Protein AF-A0A7D5THY1-F1 (afdb_monomer_lite)

Sequence (47 aa):
MKIVYQCLDCGKAHDTEEAALKCHEAPIQAFQKGYTRFSKRKGLIGN

pLDDT: mean 78.2, std 16.66, range [43.97, 93.88]

Foldseek 3Di:
DAKWKAQPVPRDIDRDPVCSCVPPVGDIDIDDPPPPPPVPPPDDDDD

Radius of gyration: 14.53 Å; chains: 1; bounding box: 42×14×32 Å

Structure (mmCIF, N/CA/C/O backbone):
data_AF-A0A7D5THY1-F1
#
_entry.id   AF-A0A7D5THY1-F1
#
loop_
_atom_site.group_PDB
_atom_site.id
_atom_site.type_symbol
_atom_site.label_atom_id
_atom_site.label_alt_id
_atom_site.label_comp_id
_atom_site.label_asym_id
_atom_site.label_entity_id
_atom_site.label_seq_id
_atom_site.pdbx_PDB_ins_code
_atom_site.Cartn_x
_atom_site.Cartn_y
_atom_site.Cartn_z
_atom_site.occupancy
_atom_site.B_iso_or_equiv
_atom_site.auth_seq_id
_atom_site.auth_comp_id
_atom_site.auth_asym_id
_atom_site.auth_atom_id
_atom_site.pdbx_PDB_model_num
ATOM 1 N N . MET A 1 1 ? -11.953 5.737 9.264 1.00 61.19 1 MET A N 1
ATOM 2 C CA . MET A 1 1 ? -11.379 5.595 7.905 1.00 61.19 1 MET A CA 1
ATOM 3 C C . MET A 1 1 ? -10.089 4.804 8.032 1.00 61.19 1 MET A C 1
ATOM 5 O O . MET A 1 1 ? -9.343 5.094 8.955 1.00 61.19 1 MET A O 1
ATOM 9 N N . LYS A 1 2 ? -9.851 3.786 7.195 1.00 76.25 2 LYS A N 1
ATOM 10 C CA . LYS A 1 2 ? -8.617 2.978 7.243 1.00 76.25 2 LYS A CA 1
ATOM 11 C C . LYS A 1 2 ? -7.843 3.171 5.939 1.00 76.25 2 LYS A C 1
ATOM 13 O O . LYS A 1 2 ? -8.430 2.990 4.874 1.00 76.25 2 LYS A O 1
ATOM 18 N N . ILE A 1 3 ? -6.575 3.570 6.021 1.00 85.69 3 ILE A N 1
ATOM 19 C CA . ILE A 1 3 ? -5.677 3.631 4.858 1.00 85.69 3 ILE A CA 1
ATOM 20 C C . ILE A 1 3 ? -5.251 2.201 4.528 1.00 85.69 3 ILE A C 1
ATOM 22 O O . ILE A 1 3 ? -4.952 1.418 5.427 1.00 85.69 3 ILE A O 1
ATOM 26 N N . VAL A 1 4 ? -5.295 1.857 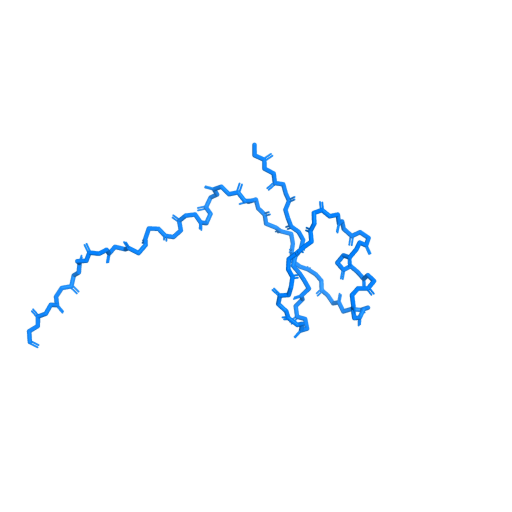3.248 1.00 89.69 4 VAL A N 1
ATOM 27 C CA . VAL A 1 4 ? -4.888 0.563 2.708 1.00 89.69 4 VAL A CA 1
ATOM 28 C C . VAL A 1 4 ? -3.880 0.815 1.602 1.00 89.69 4 VAL A C 1
ATOM 30 O O . VAL A 1 4 ? -4.032 1.758 0.827 1.00 89.69 4 VAL A O 1
ATOM 33 N N . TYR A 1 5 ? -2.865 -0.034 1.535 1.00 91.50 5 TYR A N 1
ATOM 34 C CA . TYR A 1 5 ? -1.757 0.065 0.599 1.00 91.50 5 TYR A CA 1
ATOM 35 C C . TYR A 1 5 ? -1.854 -1.085 -0.396 1.00 91.50 5 TYR A C 1
ATOM 37 O O . TYR A 1 5 ? -1.796 -2.249 -0.012 1.00 91.50 5 TYR A O 1
ATOM 45 N N . GLN A 1 6 ? -2.044 -0.783 -1.673 1.00 91.25 6 GLN A N 1
ATOM 46 C CA . GLN A 1 6 ? -2.103 -1.777 -2.736 1.00 91.25 6 GLN A CA 1
ATOM 47 C C . GLN A 1 6 ? -0.784 -1.834 -3.493 1.00 91.25 6 GLN A C 1
ATOM 49 O O . GLN A 1 6 ? -0.266 -0.810 -3.922 1.00 91.25 6 GLN A O 1
ATOM 54 N N . CYS A 1 7 ? -0.262 -3.042 -3.680 1.00 93.75 7 CYS A N 1
ATOM 55 C CA . CYS A 1 7 ? 0.853 -3.291 -4.582 1.00 93.75 7 CYS A CA 1
ATOM 56 C C . CYS A 1 7 ? 0.371 -3.130 -6.031 1.00 93.75 7 CYS A C 1
ATOM 58 O O . CYS A 1 7 ? -0.623 -3.752 -6.408 1.00 93.75 7 CYS A O 1
ATOM 60 N N . LEU A 1 8 ? 1.051 -2.310 -6.839 1.00 90.12 8 LEU A N 1
ATOM 61 C CA . LEU A 1 8 ? 0.664 -2.082 -8.239 1.00 90.12 8 LEU A CA 1
ATOM 62 C C . LEU A 1 8 ? 1.135 -3.184 -9.195 1.00 90.12 8 LEU A C 1
ATOM 64 O O . LEU A 1 8 ? 0.678 -3.219 -10.332 1.00 90.12 8 LEU A O 1
ATOM 68 N N . ASP A 1 9 ? 1.993 -4.092 -8.731 1.00 92.94 9 ASP A N 1
ATOM 69 C CA . ASP A 1 9 ? 2.423 -5.264 -9.496 1.00 92.94 9 ASP A CA 1
ATOM 70 C C . ASP A 1 9 ? 1.341 -6.361 -9.500 1.00 92.94 9 ASP A C 1
ATOM 72 O O . ASP A 1 9 ? 0.828 -6.749 -10.547 1.00 92.94 9 ASP A O 1
ATOM 76 N N . CYS A 1 10 ? 0.905 -6.796 -8.312 1.00 91.50 10 CYS A N 1
ATOM 77 C CA . CYS A 1 10 ? -0.052 -7.900 -8.163 1.00 91.50 10 CYS A CA 1
ATOM 78 C C . CYS A 1 10 ? -1.481 -7.463 -7.799 1.00 91.50 10 CYS A C 1
ATOM 80 O O . CYS A 1 10 ? -2.383 -8.295 -7.687 1.00 91.50 10 CYS A O 1
ATOM 82 N N . GLY A 1 11 ? -1.702 -6.173 -7.532 1.00 87.81 11 GLY A N 1
ATOM 83 C CA . GLY A 1 11 ? -2.998 -5.631 -7.113 1.00 87.81 11 GLY A CA 1
ATOM 84 C C . GLY A 1 11 ? -3.419 -6.000 -5.685 1.00 87.81 11 GLY A C 1
ATOM 85 O O . GLY A 1 11 ? -4.529 -5.651 -5.266 1.00 87.81 11 GLY A O 1
ATOM 86 N N . LYS A 1 12 ? -2.572 -6.691 -4.911 1.00 90.12 12 LYS A N 1
ATOM 87 C CA . LYS A 1 12 ? -2.893 -7.118 -3.543 1.00 90.12 12 LYS A CA 1
ATOM 88 C C . LYS A 1 12 ? -2.898 -5.930 -2.587 1.00 90.12 12 LYS A C 1
ATOM 90 O O . LYS A 1 12 ? -2.010 -5.083 -2.621 1.00 90.12 12 LYS A O 1
ATOM 95 N N . ALA A 1 13 ? -3.909 -5.885 -1.726 1.00 90.75 13 ALA A N 1
ATOM 96 C CA . ALA A 1 13 ? -4.089 -4.836 -0.735 1.00 90.75 13 ALA A CA 1
ATOM 97 C C . ALA A 1 13 ? -3.581 -5.287 0.643 1.00 90.75 13 ALA A C 1
ATOM 99 O O . ALA A 1 13 ? -3.902 -6.384 1.101 1.00 90.75 13 ALA A O 1
ATOM 100 N N . HIS A 1 14 ? -2.825 -4.416 1.303 1.00 90.75 14 HIS A N 1
ATOM 101 C CA . HIS A 1 14 ? -2.186 -4.622 2.595 1.00 90.75 14 HIS A CA 1
ATOM 102 C C . HIS A 1 14 ? -2.579 -3.506 3.566 1.00 90.75 14 HIS A C 1
ATOM 104 O O . HIS A 1 14 ? -2.826 -2.365 3.175 1.00 90.75 14 HIS A O 1
ATOM 110 N N . ASP A 1 15 ? -2.636 -3.834 4.853 1.00 90.12 15 ASP A N 1
ATOM 111 C CA . ASP A 1 15 ? -3.003 -2.872 5.896 1.00 90.12 15 ASP A CA 1
ATOM 112 C C 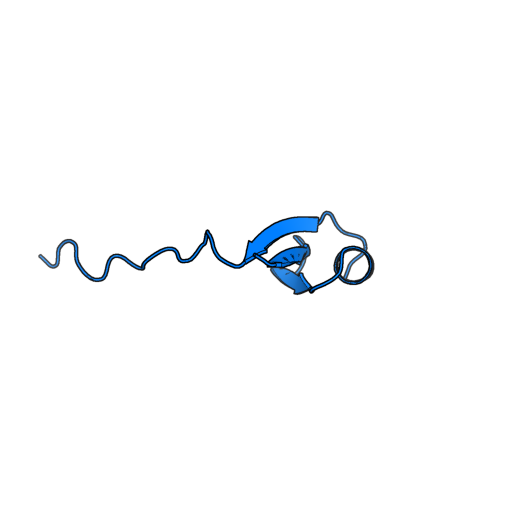. ASP A 1 15 ? -1.836 -1.968 6.329 1.00 90.12 15 ASP A C 1
ATOM 114 O O . ASP A 1 15 ? -2.069 -0.947 6.973 1.00 90.12 15 ASP A O 1
ATOM 118 N N . THR A 1 16 ? -0.599 -2.323 5.974 1.00 91.06 16 THR A N 1
ATOM 119 C CA . THR A 1 16 ? 0.614 -1.558 6.289 1.00 91.06 16 THR A CA 1
ATOM 120 C C . THR A 1 16 ? 1.423 -1.271 5.029 1.00 91.06 16 THR A C 1
ATOM 122 O O . THR A 1 16 ? 1.435 -2.065 4.085 1.00 91.06 16 THR A O 1
ATOM 125 N N . GLU A 1 17 ? 2.113 -0.132 5.030 1.00 90.25 17 GLU A N 1
ATOM 126 C CA . GLU A 1 17 ? 2.953 0.313 3.916 1.00 90.25 17 GLU A CA 1
ATOM 127 C C . GLU A 1 17 ? 4.115 -0.656 3.673 1.00 90.25 17 GLU A C 1
ATOM 129 O O . GLU A 1 17 ? 4.341 -1.103 2.551 1.00 90.25 17 GLU A O 1
ATOM 134 N N . GLU A 1 18 ? 4.784 -1.073 4.751 1.00 91.06 18 GLU A N 1
ATOM 135 C CA . GLU A 1 18 ? 5.910 -2.006 4.701 1.00 91.06 18 GLU A CA 1
ATOM 136 C C . GLU A 1 18 ? 5.531 -3.354 4.080 1.00 91.06 18 GLU A C 1
ATOM 138 O O . GLU A 1 18 ? 6.319 -3.938 3.338 1.00 91.06 18 GLU A O 1
ATOM 143 N N . ALA A 1 19 ? 4.325 -3.859 4.362 1.00 90.12 19 ALA A N 1
ATOM 144 C CA . ALA A 1 19 ? 3.858 -5.118 3.790 1.00 90.12 19 ALA A CA 1
ATOM 145 C C . ALA A 1 19 ? 3.535 -4.987 2.295 1.00 90.12 19 ALA A C 1
ATOM 147 O O . ALA A 1 19 ? 3.736 -5.947 1.553 1.00 90.12 19 ALA A O 1
ATOM 148 N N . ALA A 1 20 ? 3.060 -3.819 1.850 1.00 90.38 20 ALA A N 1
ATOM 149 C CA . ALA A 1 20 ? 2.827 -3.552 0.433 1.00 90.38 20 ALA A CA 1
ATOM 150 C C . ALA A 1 20 ? 4.146 -3.389 -0.339 1.00 90.38 20 ALA A C 1
ATOM 152 O O . ALA A 1 20 ? 4.286 -3.967 -1.415 1.00 90.38 20 ALA A O 1
ATOM 153 N N . LEU A 1 21 ? 5.122 -2.672 0.232 1.00 90.81 21 LEU A N 1
ATOM 154 C CA . LEU A 1 21 ? 6.468 -2.512 -0.334 1.00 90.81 21 LEU A CA 1
ATOM 155 C C . LEU A 1 21 ? 7.182 -3.860 -0.464 1.00 90.81 21 LEU A C 1
ATOM 157 O O . LEU A 1 21 ? 7.685 -4.192 -1.530 1.00 90.81 21 LEU A O 1
ATOM 161 N N . LYS A 1 22 ? 7.161 -4.686 0.589 1.00 92.88 22 LYS A N 1
ATOM 162 C CA . LYS A 1 22 ? 7.800 -6.014 0.587 1.00 92.88 22 LY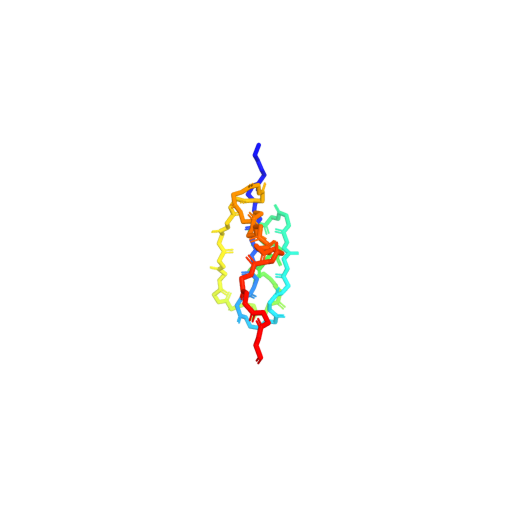S A CA 1
ATOM 163 C C . LYS A 1 22 ? 7.081 -7.055 -0.274 1.00 92.88 22 LYS A C 1
ATOM 165 O O . LYS A 1 22 ? 7.577 -8.169 -0.389 1.00 92.88 22 LYS A O 1
ATOM 170 N N . CYS A 1 23 ? 5.916 -6.742 -0.847 1.00 90.56 23 CYS A N 1
ATOM 171 C CA . CYS A 1 23 ? 5.168 -7.716 -1.639 1.00 90.56 23 CYS A CA 1
ATOM 172 C C . CYS A 1 23 ? 5.904 -8.084 -2.936 1.00 90.56 23 CYS A C 1
ATOM 174 O O . CYS A 1 23 ? 6.028 -9.267 -3.230 1.00 90.56 23 CYS A O 1
ATOM 176 N N . HIS A 1 24 ? 6.372 -7.084 -3.688 1.00 91.50 24 HIS A N 1
ATOM 177 C CA . HIS A 1 24 ? 7.128 -7.260 -4.940 1.00 91.50 24 HIS A CA 1
ATOM 178 C C . HIS A 1 24 ? 8.230 -6.202 -5.115 1.00 91.50 24 HIS A C 1
ATOM 180 O O . HIS A 1 24 ? 8.747 -6.043 -6.214 1.00 91.50 24 HIS A O 1
ATOM 186 N N . GLU A 1 25 ? 8.538 -5.419 -4.070 1.00 89.94 25 GLU A N 1
ATOM 187 C CA . GLU A 1 25 ? 9.465 -4.272 -4.148 1.00 89.94 25 GLU A CA 1
ATOM 188 C C . GLU A 1 25 ? 9.077 -3.270 -5.253 1.00 89.94 25 GLU A C 1
ATOM 190 O O . GLU A 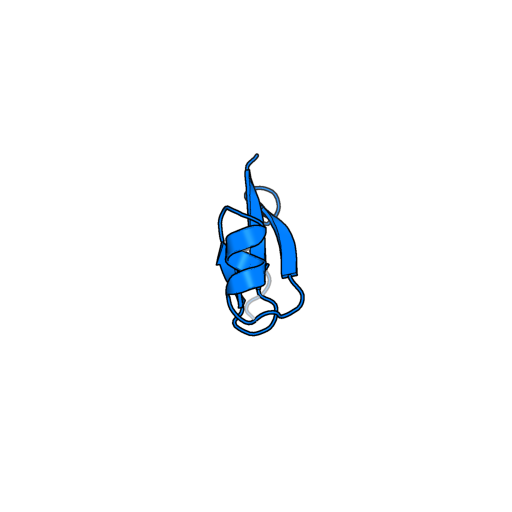1 25 ? 9.899 -2.545 -5.807 1.00 89.94 25 GLU A O 1
ATOM 195 N N . ALA A 1 26 ? 7.781 -3.235 -5.566 1.00 86.12 26 ALA A N 1
ATOM 196 C CA . ALA A 1 26 ? 7.187 -2.447 -6.629 1.00 86.12 26 ALA A CA 1
ATOM 197 C C . ALA A 1 26 ? 6.480 -1.202 -6.064 1.00 86.12 26 ALA A C 1
ATOM 199 O O . ALA A 1 26 ? 6.165 -1.151 -4.869 1.00 86.12 26 ALA A O 1
ATOM 200 N N . PRO A 1 27 ? 6.169 -0.205 -6.913 1.00 89.94 27 PRO A N 1
ATOM 201 C CA . PRO A 1 27 ? 5.366 0.942 -6.517 1.00 89.94 27 PRO A CA 1
ATOM 202 C C . PRO A 1 27 ? 4.044 0.526 -5.860 1.00 89.94 27 PRO A C 1
ATOM 204 O O . PRO A 1 27 ? 3.375 -0.422 -6.284 1.00 89.94 27 PRO A O 1
ATOM 207 N N . ILE A 1 28 ? 3.655 1.264 -4.824 1.00 93.88 28 ILE A N 1
ATOM 208 C CA . ILE A 1 28 ? 2.424 1.027 -4.070 1.00 93.88 28 ILE A CA 1
ATOM 209 C C . ILE A 1 28 ? 1.469 2.210 -4.215 1.00 93.88 28 ILE A C 1
ATOM 211 O O . ILE A 1 28 ? 1.884 3.353 -4.395 1.00 93.88 28 ILE A O 1
ATOM 215 N N . GLN A 1 29 ? 0.176 1.940 -4.091 1.00 90.69 29 GLN A N 1
ATOM 216 C CA . GLN A 1 29 ? -0.876 2.943 -4.066 1.00 90.69 29 GLN A CA 1
ATOM 217 C C . GLN A 1 29 ? -1.577 2.927 -2.709 1.00 90.69 29 GLN A C 1
ATOM 219 O 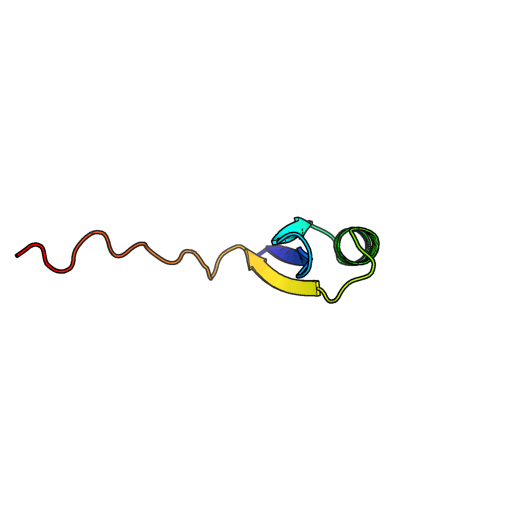O . GLN A 1 29 ? -2.191 1.932 -2.329 1.00 90.69 29 GLN A O 1
ATOM 224 N N . ALA A 1 30 ? -1.526 4.045 -1.988 1.00 90.38 30 ALA A N 1
ATOM 225 C CA . ALA A 1 30 ? -2.297 4.230 -0.765 1.00 90.38 30 ALA A CA 1
ATOM 226 C C . ALA A 1 30 ? -3.694 4.781 -1.092 1.00 90.38 30 ALA A C 1
ATOM 228 O O . ALA A 1 30 ? -3.828 5.785 -1.792 1.00 90.38 30 ALA A O 1
ATOM 229 N N . PHE A 1 31 ? -4.747 4.158 -0.565 1.00 85.94 31 PHE A N 1
ATOM 230 C CA . PHE A 1 31 ? -6.115 4.666 -0.672 1.00 85.94 31 PHE A CA 1
ATOM 231 C C . PHE A 1 31 ? -6.904 4.443 0.619 1.00 85.94 31 PHE A C 1
ATOM 233 O O . PHE A 1 31 ? -6.659 3.516 1.390 1.00 85.94 31 PHE A O 1
ATOM 240 N N . GLN A 1 32 ? -7.892 5.300 0.874 1.00 85.00 32 GLN A N 1
ATOM 241 C CA . GLN A 1 32 ? -8.755 5.157 2.044 1.00 85.00 32 GLN A CA 1
ATOM 242 C C . GLN A 1 32 ? -9.888 4.162 1.762 1.00 85.00 32 GLN A C 1
ATOM 244 O O . GLN A 1 32 ? -10.792 4.426 0.962 1.00 85.00 32 GLN A O 1
ATOM 249 N N . LYS A 1 33 ? -9.881 3.027 2.472 1.00 68.69 33 LYS A N 1
ATOM 250 C CA . LYS A 1 33 ? -10.968 2.040 2.475 1.00 68.69 33 LYS A CA 1
ATOM 251 C C . LYS A 1 33 ? -12.196 2.681 3.125 1.00 68.69 33 LYS A C 1
ATOM 253 O O . LYS A 1 33 ? -12.275 2.824 4.345 1.00 68.69 33 LYS A O 1
ATOM 258 N N . GLY A 1 34 ? -13.122 3.132 2.283 1.00 65.56 34 GLY A N 1
ATOM 259 C CA . GLY A 1 34 ? -14.345 3.828 2.695 1.00 65.56 34 GLY A CA 1
ATOM 260 C C . GLY A 1 34 ? -14.898 4.787 1.640 1.00 65.56 34 GLY A C 1
ATOM 261 O O . GLY A 1 34 ? -16.112 4.898 1.522 1.00 65.56 34 GLY A O 1
ATOM 262 N N . TYR A 1 35 ? -14.037 5.409 0.827 1.00 55.38 35 TYR A N 1
ATOM 263 C CA . TYR A 1 35 ? -14.476 6.312 -0.250 1.00 55.38 35 TYR A CA 1
ATOM 264 C C . TYR A 1 35 ? -14.699 5.605 -1.587 1.00 55.38 35 TYR A C 1
ATOM 266 O O . TYR A 1 35 ? -15.545 6.018 -2.373 1.00 55.38 35 TYR A O 1
ATOM 274 N N . THR A 1 36 ? -14.029 4.478 -1.822 1.00 54.69 36 THR A N 1
ATOM 275 C CA . THR A 1 36 ? -14.255 3.628 -2.997 1.00 54.69 36 THR A CA 1
ATOM 276 C C . THR A 1 36 ? -15.309 2.557 -2.725 1.00 54.69 36 THR A C 1
ATOM 278 O O . THR A 1 36 ? -15.234 1.438 -3.227 1.00 54.69 36 THR A O 1
ATOM 281 N N . ARG A 1 37 ? -16.388 2.904 -2.008 1.00 48.47 37 ARG A N 1
ATOM 282 C CA . ARG A 1 37 ? -17.682 2.306 -2.350 1.00 48.47 37 ARG A CA 1
ATOM 283 C C . ARG A 1 37 ? -18.071 2.970 -3.665 1.00 48.47 37 ARG A C 1
ATOM 285 O O . ARG A 1 37 ? -18.898 3.874 -3.694 1.00 48.47 37 ARG A O 1
ATOM 292 N N . PHE A 1 38 ? -17.419 2.546 -4.752 1.00 52.94 38 PHE A N 1
ATOM 293 C CA . PHE A 1 38 ? -17.983 2.690 -6.079 1.00 52.94 38 PHE A CA 1
ATOM 294 C C . PHE A 1 38 ? -19.295 1.930 -5.964 1.00 52.94 38 PHE A C 1
ATOM 296 O O . PHE A 1 38 ? -19.335 0.701 -6.046 1.00 52.94 38 PHE A O 1
ATOM 303 N N . SER A 1 39 ? -20.357 2.651 -5.593 1.00 54.09 39 SER A N 1
ATOM 304 C CA . SER A 1 39 ? -21.713 2.205 -5.806 1.00 54.09 39 SER A CA 1
ATOM 305 C C . SER A 1 39 ? -21.691 1.797 -7.259 1.00 54.09 39 SER A C 1
ATOM 307 O O . SER A 1 39 ? -21.675 2.658 -8.136 1.00 54.09 39 SER A O 1
ATOM 309 N N . LYS A 1 40 ? -21.627 0.485 -7.521 1.00 55.09 40 LYS A N 1
ATOM 310 C CA . LYS A 1 40 ? -22.202 -0.064 -8.734 1.00 55.09 40 LYS A CA 1
ATOM 311 C C . LYS A 1 40 ? -23.570 0.599 -8.765 1.00 55.09 40 LYS A C 1
ATOM 313 O O . LYS A 1 40 ? -24.428 0.233 -7.962 1.00 55.09 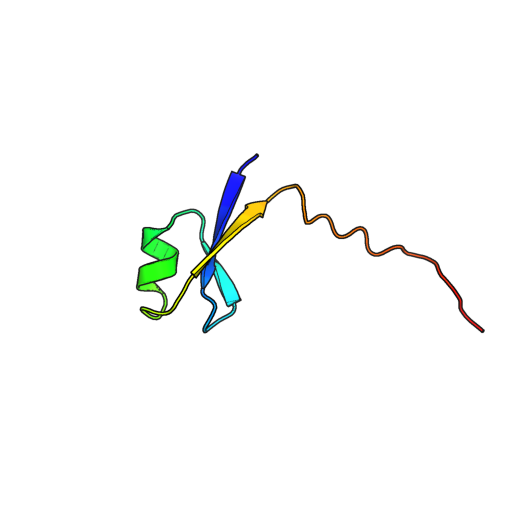40 LYS A O 1
ATOM 318 N N . ARG A 1 41 ? -23.735 1.656 -9.570 1.00 56.41 41 ARG A N 1
ATOM 319 C CA . ARG A 1 41 ? -25.050 2.173 -9.918 1.00 56.41 41 ARG A CA 1
ATOM 320 C C . ARG A 1 41 ? -25.695 1.002 -10.627 1.00 56.41 41 ARG A C 1
ATOM 322 O O . ARG A 1 41 ? -25.476 0.751 -11.805 1.00 56.41 41 ARG A O 1
ATOM 329 N N . LYS A 1 42 ? -26.374 0.194 -9.824 1.00 53.66 42 LYS A N 1
ATOM 330 C CA . LYS A 1 42 ? -27.312 -0.817 -10.242 1.00 53.66 42 LYS A CA 1
ATOM 331 C C . LYS A 1 42 ? -28.428 -0.010 -10.894 1.00 53.66 42 LYS A C 1
ATOM 333 O O . LYS A 1 42 ? -29.219 0.606 -10.192 1.00 53.66 42 LYS A O 1
ATOM 338 N N . GLY A 1 43 ? -28.389 0.068 -12.219 1.00 56.91 43 GLY A N 1
ATOM 339 C CA . GLY A 1 43 ? -29.368 0.783 -13.026 1.00 56.91 43 GLY A CA 1
ATOM 340 C C . GLY A 1 43 ? -28.765 1.968 -13.766 1.00 56.91 43 GLY A C 1
ATOM 341 O O . GLY A 1 43 ? -28.652 3.052 -13.208 1.00 56.91 43 GLY A O 1
ATOM 342 N N . LEU A 1 44 ? -28.414 1.751 -15.031 1.00 57.44 44 LEU A N 1
ATOM 343 C CA . LEU A 1 44 ? -28.736 2.666 -16.123 1.00 57.44 44 LEU A CA 1
ATOM 344 C C . LEU A 1 44 ? -28.625 1.877 -17.434 1.00 57.44 44 LEU A C 1
ATOM 346 O O . LEU A 1 44 ? -27.534 1.604 -17.919 1.00 57.44 44 LEU A O 1
ATOM 350 N N . ILE A 1 45 ? -29.817 1.559 -17.950 1.00 57.44 45 ILE A N 1
ATOM 351 C CA . ILE A 1 45 ? -30.152 1.295 -19.352 1.00 57.44 45 ILE A CA 1
ATOM 352 C C . ILE A 1 45 ? -29.841 -0.128 -19.831 1.00 57.44 45 ILE A C 1
ATOM 354 O O . ILE A 1 45 ? -28.810 -0.414 -20.428 1.00 57.44 45 ILE A O 1
ATOM 358 N N . GLY A 1 46 ? -30.812 -1.014 -19.588 1.00 50.78 46 GLY A N 1
ATOM 359 C CA . GLY A 1 46 ? -31.167 -1.999 -20.599 1.00 50.78 46 GLY A CA 1
ATOM 360 C C . GLY A 1 46 ? -31.888 -1.287 -21.740 1.00 50.78 46 GLY A C 1
ATOM 361 O O . GLY A 1 46 ? -32.760 -0.451 -21.488 1.00 50.78 46 GLY A O 1
ATOM 362 N N . ASN A 1 47 ? -31.481 -1.605 -22.961 1.00 43.97 47 ASN A N 1
ATOM 363 C CA . ASN A 1 47 ? -32.298 -1.522 -24.160 1.00 43.97 47 ASN A CA 1
ATOM 364 C C . ASN A 1 47 ? -31.849 -2.642 -25.096 1.00 43.97 47 ASN A C 1
ATOM 366 O O . ASN A 1 47 ? -30.619 -2.728 -25.315 1.00 43.97 47 ASN A O 1
#

Secondary structure (DSSP, 8-state):
-EEEEEETTT--EESSHHHHHHHHS--EEEEEETT--------S---